Protein AF-A0A0R3MBJ6-F1 (afdb_monomer_lite)

Organism: NCBI:txid722472

Foldseek 3Di:
DDCDPPLDDDPVRLVVLLVVLVVDDAQAEDEAEAADLQLQCQPPPPDSNLVHVQSSLQSCLVSNYAHQEYEYQNAQDWDWADAPQNRHIRIYDNVPPDDHDDCPPPDPHGDHDPVGCCSHRVHPPDDDD

Sequence (129 aa):
MDAQLDDTVDQPQKDYFDQIAECMEKDSRVILCGPEPGWLYTLQQSSKSFGVVDNIAWSAARHHMKVPIVLSGDTHYYSRYAGDDGVTQFITSGGGGAFLHGTHWLKDKVELEEKLGQCLLARRQGEVA

Secondary structure (DSSP, 8-state):
---TTTT---HHHHHHHHHHHHTSPTT-EEEEE-SS-GGGTTTSTT--HHHHHHHHHHHHHHTT-EEEEEEE-SSSSEEEEE-TTSS-EEEEE--SSSPPPP-TT--SS----TTSSTTT---------

InterPro domains:
  IPR029052 Metallo-dependent phosphatase-like [SSF56300] (12-101)

Radius of gyration: 15.03 Å; chains: 1; bounding box: 34×38×40 Å

pLDDT: mean 81.81, std 14.85, range [32.69, 97.12]

Structure (mmCIF, N/CA/C/O backbone):
data_AF-A0A0R3MBJ6-F1
#
_entry.id   AF-A0A0R3MBJ6-F1
#
loop_
_atom_site.group_PDB
_atom_site.id
_atom_site.type_symbol
_atom_site.label_atom_id
_atom_site.label_alt_id
_atom_site.label_comp_id
_atom_site.label_asym_id
_atom_site.label_entity_id
_atom_site.label_seq_id
_atom_site.pdbx_PDB_ins_code
_atom_site.Cartn_x
_atom_site.Cartn_y
_atom_site.Cartn_z
_atom_site.occupancy
_atom_site.B_iso_or_equiv
_atom_site.auth_seq_id
_atom_site.auth_comp_id
_atom_site.auth_asym_id
_atom_site.auth_atom_id
_atom_site.pdbx_PDB_model_num
ATOM 1 N N . MET A 1 1 ? 1.839 8.888 0.721 1.00 76.38 1 MET A N 1
ATOM 2 C CA . MET A 1 1 ? 2.989 8.974 1.641 1.00 76.38 1 MET A CA 1
ATOM 3 C C . MET A 1 1 ? 4.207 9.373 0.836 1.00 76.38 1 MET A C 1
ATOM 5 O O . MET A 1 1 ? 4.230 9.069 -0.351 1.00 76.38 1 MET A O 1
ATOM 9 N N . ASP A 1 2 ? 5.170 10.045 1.455 1.00 73.50 2 ASP A N 1
ATOM 10 C CA . ASP A 1 2 ? 6.429 10.430 0.809 1.00 73.50 2 ASP A CA 1
ATOM 11 C C . ASP A 1 2 ? 7.583 9.774 1.569 1.00 73.50 2 ASP A C 1
ATOM 13 O O . ASP A 1 2 ? 7.728 10.001 2.767 1.00 73.50 2 ASP A O 1
ATOM 17 N N . ALA A 1 3 ? 8.351 8.926 0.892 1.00 66.06 3 ALA A N 1
ATOM 18 C CA . ALA A 1 3 ? 9.485 8.214 1.482 1.00 66.06 3 ALA A CA 1
ATOM 19 C C . ALA A 1 3 ? 10.848 8.769 1.041 1.00 66.06 3 ALA A C 1
ATOM 21 O O . ALA A 1 3 ? 11.879 8.190 1.385 1.00 66.06 3 ALA A O 1
ATOM 22 N N . GLN A 1 4 ? 10.863 9.869 0.274 1.00 61.69 4 GLN A N 1
ATOM 23 C CA . GLN A 1 4 ? 12.055 10.384 -0.406 1.00 61.69 4 GLN A CA 1
ATOM 24 C C . GLN A 1 4 ? 12.917 9.247 -1.008 1.00 61.69 4 GLN A C 1
ATOM 26 O O . GLN A 1 4 ? 12.379 8.279 -1.535 1.00 61.69 4 GLN A O 1
ATOM 31 N N . LEU A 1 5 ? 14.249 9.373 -0.965 1.00 60.19 5 LEU A N 1
ATOM 32 C CA . LEU A 1 5 ? 15.212 8.367 -1.439 1.00 60.19 5 LEU A CA 1
ATOM 33 C C . LEU A 1 5 ? 15.619 7.351 -0.357 1.00 60.19 5 LEU A C 1
ATOM 35 O O . LEU A 1 5 ? 16.471 6.507 -0.624 1.00 60.19 5 LEU A O 1
ATOM 39 N N . ASP A 1 6 ? 15.097 7.468 0.868 1.00 58.69 6 ASP A N 1
ATOM 40 C CA . ASP A 1 6 ? 15.718 6.849 2.049 1.00 58.69 6 ASP A CA 1
ATOM 41 C C . ASP A 1 6 ? 14.895 5.703 2.656 1.00 58.69 6 ASP A C 1
ATOM 43 O O . ASP A 1 6 ? 15.164 5.280 3.781 1.00 58.69 6 ASP A O 1
ATOM 47 N N . ASP A 1 7 ? 13.889 5.194 1.927 1.00 61.91 7 ASP A N 1
ATOM 48 C CA . ASP A 1 7 ? 13.018 4.070 2.315 1.00 61.91 7 ASP A CA 1
ATOM 49 C C . ASP A 1 7 ? 12.515 4.140 3.777 1.00 61.91 7 ASP A C 1
ATOM 51 O O . ASP A 1 7 ? 12.275 3.129 4.447 1.00 61.91 7 ASP A O 1
ATOM 55 N N . THR A 1 8 ? 12.386 5.349 4.321 1.00 67.12 8 THR A N 1
ATOM 56 C CA . THR A 1 8 ? 12.027 5.587 5.717 1.00 67.12 8 THR A CA 1
ATOM 57 C C . THR A 1 8 ? 11.072 6.763 5.819 1.00 67.12 8 THR A C 1
ATOM 59 O O . THR A 1 8 ? 11.048 7.660 4.981 1.00 67.12 8 THR A O 1
ATOM 62 N N . VAL A 1 9 ? 10.239 6.726 6.857 1.00 75.69 9 VAL A N 1
ATOM 63 C CA . VAL A 1 9 ? 9.315 7.809 7.192 1.00 75.69 9 VAL A CA 1
ATOM 64 C C . VAL A 1 9 ? 9.908 8.580 8.362 1.00 75.69 9 VAL A C 1
ATOM 66 O O . VAL A 1 9 ? 10.217 7.979 9.399 1.00 75.69 9 VAL A O 1
ATOM 69 N N . ASP A 1 10 ? 10.072 9.890 8.201 1.00 83.50 10 ASP A N 1
ATOM 70 C CA . ASP A 1 10 ? 10.559 10.764 9.263 1.00 83.50 10 ASP A CA 1
ATOM 71 C C . ASP A 1 10 ? 9.519 10.946 10.386 1.00 83.50 10 ASP A C 1
ATOM 73 O O . ASP A 1 10 ? 8.345 10.584 10.264 1.00 83.50 10 ASP A O 1
ATOM 77 N N . GLN A 1 11 ? 9.962 11.460 11.536 1.00 85.31 11 GLN A N 1
ATOM 78 C CA . GLN A 1 11 ? 9.071 11.634 12.685 1.00 85.31 11 GLN A CA 1
ATOM 79 C C . GLN A 1 11 ? 7.905 12.602 12.397 1.00 85.31 11 GLN A C 1
ATOM 81 O O . GLN A 1 11 ? 6.776 12.237 12.716 1.00 85.31 11 GLN A O 1
ATOM 86 N N . PRO A 1 12 ? 8.107 13.763 11.737 1.00 89.62 12 PRO A N 1
ATOM 87 C CA . PRO A 1 12 ? 7.001 14.657 11.391 1.00 89.62 12 PRO A CA 1
ATOM 88 C C . PRO A 1 12 ? 5.908 13.997 10.543 1.00 89.62 12 PRO A C 1
ATOM 90 O O . PRO A 1 12 ? 4.722 14.223 10.787 1.00 89.62 12 PRO A O 1
ATOM 93 N N . GLN A 1 13 ? 6.273 13.163 9.564 1.00 86.69 13 GLN A N 1
ATOM 94 C CA . GLN A 1 13 ? 5.285 12.455 8.758 1.00 86.69 13 GLN A CA 1
ATOM 95 C C . GLN A 1 13 ? 4.542 11.387 9.577 1.00 86.69 13 GLN A C 1
ATOM 97 O O . GLN A 1 13 ? 3.336 11.222 9.393 1.00 86.69 13 GLN A O 1
ATOM 102 N N . LYS A 1 14 ? 5.211 10.698 10.513 1.00 86.06 14 LYS A N 1
ATOM 103 C CA . LYS A 1 14 ? 4.542 9.773 11.452 1.00 86.06 14 LYS A CA 1
ATOM 104 C C . LYS A 1 14 ? 3.545 10.500 12.350 1.00 86.06 14 LYS A C 1
ATOM 106 O O . LYS A 1 14 ? 2.397 10.075 12.436 1.00 86.06 14 LYS A O 1
ATOM 111 N N . ASP A 1 15 ? 3.964 11.613 12.949 1.00 89.38 15 ASP A N 1
ATOM 112 C CA . ASP A 1 15 ? 3.126 12.420 13.840 1.00 89.38 15 ASP A CA 1
ATOM 113 C C . ASP A 1 15 ? 1.878 12.934 13.112 1.00 89.38 15 ASP A C 1
ATOM 115 O O . ASP A 1 15 ? 0.785 12.946 13.676 1.00 89.38 15 ASP A O 1
ATOM 119 N N . TYR A 1 16 ? 2.020 13.311 11.837 1.00 90.38 16 TYR A N 1
ATOM 120 C CA . TYR A 1 16 ? 0.888 13.686 10.995 1.00 90.38 16 TYR A CA 1
ATOM 121 C C . TYR A 1 16 ? -0.134 12.549 10.869 1.00 90.38 16 TYR A C 1
ATOM 123 O O . TYR A 1 16 ? -1.322 12.765 11.104 1.00 90.38 16 TYR A O 1
ATOM 131 N N . PHE A 1 17 ? 0.304 11.335 10.516 1.00 89.06 17 PHE A N 1
ATOM 132 C CA . PHE A 1 17 ? -0.616 10.206 10.363 1.00 89.06 17 PHE A CA 1
ATOM 133 C C . PHE A 1 17 ? -1.253 9.785 11.691 1.00 89.06 17 PHE A C 1
ATOM 135 O O . PHE A 1 17 ? -2.442 9.474 11.697 1.00 89.06 17 PHE A O 1
ATOM 142 N N . ASP A 1 18 ? -0.513 9.846 12.799 1.00 88.88 18 ASP A N 1
ATOM 143 C CA . ASP A 1 18 ? -1.045 9.594 14.142 1.00 88.88 18 ASP A CA 1
ATOM 144 C C . ASP A 1 18 ? -2.146 10.601 14.518 1.00 88.88 18 ASP A C 1
ATOM 146 O O . ASP A 1 18 ? -3.230 10.197 14.936 1.00 88.88 18 ASP A O 1
ATOM 150 N N . GLN A 1 19 ? -1.936 11.900 14.282 1.00 92.00 19 GLN A N 1
ATOM 151 C CA . GLN A 1 19 ? -2.947 12.933 14.560 1.00 92.00 19 GLN A CA 1
ATOM 152 C C . GLN A 1 19 ? -4.216 12.759 13.718 1.00 92.00 19 GLN A C 1
ATOM 154 O O . GLN A 1 19 ? -5.331 12.947 14.210 1.00 92.00 19 GLN A O 1
ATOM 159 N N . ILE A 1 20 ? -4.065 12.393 12.441 1.00 91.31 20 ILE A N 1
ATOM 160 C CA . ILE A 1 20 ? -5.217 12.065 11.596 1.00 91.31 20 ILE A CA 1
ATOM 161 C C . ILE A 1 20 ? -5.929 10.830 12.151 1.00 91.31 20 ILE A C 1
ATOM 163 O O . ILE A 1 20 ? -7.156 10.837 12.243 1.00 91.31 20 ILE A O 1
ATOM 167 N N . ALA A 1 21 ? -5.182 9.803 12.565 1.00 89.81 21 ALA A N 1
ATOM 168 C CA . ALA A 1 21 ? -5.752 8.569 13.081 1.00 89.81 21 ALA A CA 1
ATOM 169 C C . ALA A 1 21 ? -6.562 8.775 14.376 1.00 89.81 21 ALA A C 1
ATOM 171 O O . ALA A 1 21 ? -7.626 8.176 14.538 1.00 89.81 21 ALA A O 1
ATOM 172 N N . GLU A 1 22 ? -6.117 9.672 15.260 1.00 91.00 22 GLU A N 1
ATOM 173 C CA . GLU A 1 22 ? -6.831 10.074 16.482 1.00 91.00 22 GLU A CA 1
ATOM 174 C C . GLU A 1 22 ? -8.200 10.714 16.214 1.00 91.00 22 GLU A C 1
ATOM 176 O O . GLU A 1 22 ? -9.105 10.621 17.044 1.00 91.00 22 GLU A O 1
ATOM 181 N N . CYS A 1 23 ? -8.362 11.355 15.055 1.00 91.94 23 CYS A N 1
ATOM 182 C CA . CYS A 1 23 ? -9.572 12.087 14.688 1.00 91.94 23 CYS A CA 1
ATOM 183 C C . CYS A 1 23 ? -10.599 11.235 13.923 1.00 91.94 23 CYS A C 1
ATOM 185 O O . CYS A 1 23 ? -11.677 11.729 13.586 1.00 91.94 23 CYS A O 1
ATOM 187 N N . MET A 1 24 ? -10.279 9.980 13.603 1.00 91.62 24 MET A N 1
ATOM 188 C CA . MET A 1 24 ? -11.152 9.094 12.834 1.00 91.62 24 MET A CA 1
ATOM 189 C C . MET A 1 24 ? -11.994 8.193 13.738 1.00 91.62 24 MET A C 1
ATOM 191 O O . MET A 1 24 ? -11.598 7.810 14.838 1.00 91.62 24 MET A O 1
ATOM 195 N N . GLU A 1 25 ? -13.163 7.794 13.237 1.00 92.81 25 GLU A N 1
ATOM 196 C CA . GLU A 1 25 ? -14.019 6.837 13.930 1.00 92.81 25 GLU A CA 1
ATOM 197 C C . GLU A 1 25 ? -13.369 5.450 13.997 1.00 92.81 25 GLU A C 1
ATOM 199 O O . GLU A 1 25 ? -12.640 5.023 13.091 1.00 92.81 25 GLU A O 1
ATOM 204 N N . LYS A 1 26 ? -13.694 4.707 15.056 1.00 88.69 26 LYS A N 1
ATOM 205 C CA . LYS A 1 26 ? -13.308 3.302 15.191 1.00 88.69 26 LYS A CA 1
ATOM 206 C C . LYS A 1 26 ? -13.765 2.499 13.965 1.00 88.69 26 LYS A C 1
ATOM 208 O O . LYS A 1 26 ? -14.837 2.752 13.424 1.00 88.69 26 LYS A O 1
ATOM 213 N N . ASP A 1 27 ? -12.970 1.510 13.550 1.00 88.25 27 ASP A N 1
ATOM 214 C CA . ASP A 1 27 ? -13.254 0.634 12.402 1.00 88.25 27 ASP A CA 1
ATOM 215 C C . ASP A 1 27 ? -13.284 1.342 11.031 1.00 88.25 27 ASP A C 1
ATOM 217 O O . ASP A 1 27 ? -13.679 0.729 10.028 1.00 88.25 27 ASP A O 1
ATOM 221 N N . SER A 1 28 ? -12.814 2.593 10.959 1.00 92.62 28 SER A N 1
ATOM 222 C CA . SER A 1 28 ? -12.616 3.315 9.701 1.00 92.62 28 SER A CA 1
ATOM 223 C C . SER A 1 28 ? -11.780 2.511 8.703 1.00 92.62 28 SER A C 1
ATOM 225 O O . SER A 1 28 ? -10.858 1.775 9.066 1.00 92.62 28 SER A O 1
ATOM 227 N N . ARG A 1 29 ? -12.100 2.666 7.414 1.00 92.69 29 ARG A N 1
ATOM 228 C CA . ARG A 1 29 ? -11.377 2.023 6.311 1.00 92.69 29 ARG A CA 1
ATOM 229 C C . ARG A 1 29 ? -10.433 3.022 5.660 1.00 92.69 29 ARG A C 1
ATOM 231 O O . ARG A 1 29 ? -10.886 4.024 5.116 1.00 92.69 29 ARG A O 1
ATOM 238 N N . VAL A 1 30 ? -9.144 2.717 5.685 1.00 91.94 30 VAL A N 1
ATOM 239 C CA . VAL A 1 30 ? -8.075 3.581 5.183 1.00 91.94 30 VAL A CA 1
ATOM 240 C C . VAL A 1 30 ? -7.461 2.969 3.931 1.00 91.94 30 VAL A C 1
ATOM 242 O O . VAL A 1 30 ? -7.150 1.782 3.894 1.00 91.94 30 VAL A O 1
ATOM 245 N N . ILE A 1 31 ? -7.270 3.784 2.897 1.00 93.88 31 ILE A N 1
ATOM 246 C CA . ILE A 1 31 ? -6.457 3.414 1.737 1.00 93.88 31 ILE A CA 1
ATOM 247 C C . ILE A 1 31 ? -5.061 3.984 1.969 1.00 93.88 31 ILE A C 1
ATOM 249 O O . ILE A 1 31 ? -4.911 5.200 2.096 1.00 93.88 31 ILE A O 1
ATOM 253 N N . LEU A 1 32 ? -4.047 3.121 2.026 1.00 92.62 32 LEU A N 1
ATOM 254 C CA . LEU A 1 32 ? -2.658 3.556 2.146 1.00 92.62 32 LEU A CA 1
ATOM 255 C C . LEU A 1 32 ? -2.035 3.696 0.761 1.00 92.62 32 LEU A C 1
ATOM 257 O O . LEU A 1 32 ? -1.957 2.728 0.013 1.00 92.62 32 LEU A O 1
ATOM 261 N N . CYS A 1 33 ? -1.561 4.895 0.434 1.00 92.56 33 CYS A N 1
ATOM 262 C CA . CYS A 1 33 ? -0.867 5.164 -0.823 1.00 92.56 33 CYS A CA 1
ATOM 263 C C . CYS A 1 33 ? 0.638 5.310 -0.569 1.00 92.56 33 CYS A C 1
ATOM 265 O O . CYS A 1 33 ? 1.074 6.324 -0.007 1.00 92.56 33 CYS A O 1
ATOM 267 N N . GLY A 1 34 ? 1.412 4.307 -0.980 1.00 88.38 34 GLY A N 1
ATOM 268 C CA . GLY A 1 34 ? 2.873 4.304 -0.937 1.00 88.38 34 GLY A CA 1
ATOM 269 C C . GLY A 1 34 ? 3.481 4.740 -2.276 1.00 88.38 34 GLY A C 1
ATOM 270 O O . GLY A 1 34 ? 2.844 4.557 -3.317 1.00 88.38 34 GLY A O 1
ATOM 271 N N . PRO A 1 35 ? 4.696 5.316 -2.272 1.00 84.62 35 PRO A N 1
ATOM 272 C CA . PRO A 1 35 ? 5.363 5.721 -3.507 1.00 84.62 35 PRO A CA 1
ATOM 273 C C . PRO A 1 35 ? 5.653 4.507 -4.394 1.00 84.62 35 PRO A C 1
ATOM 275 O O . PRO A 1 35 ? 5.232 4.488 -5.546 1.00 84.62 35 PRO A O 1
ATOM 278 N N . GLU A 1 36 ? 6.213 3.440 -3.822 1.00 88.69 36 GLU A N 1
ATOM 279 C CA . GLU A 1 36 ? 6.610 2.218 -4.529 1.00 88.69 36 GLU A CA 1
ATOM 280 C C . GLU A 1 36 ? 5.768 0.995 -4.123 1.00 88.69 36 GLU A C 1
ATOM 282 O O . GLU A 1 36 ? 5.265 0.935 -2.992 1.00 88.69 36 GLU A O 1
ATOM 287 N N . PRO A 1 37 ? 5.617 -0.014 -5.005 1.00 91.00 37 PRO A N 1
ATOM 288 C CA . PRO A 1 37 ? 4.926 -1.259 -4.690 1.00 91.00 37 PRO A CA 1
ATOM 289 C C . PRO A 1 37 ? 5.829 -2.186 -3.861 1.00 91.00 37 PRO A C 1
ATOM 291 O O . PRO A 1 37 ? 6.170 -3.289 -4.286 1.00 91.00 37 PRO A O 1
ATOM 294 N N . GLY A 1 38 ? 6.228 -1.743 -2.664 1.00 88.25 38 GLY A N 1
ATOM 295 C CA . GLY A 1 38 ? 7.249 -2.408 -1.844 1.00 88.25 38 GLY A CA 1
ATOM 296 C C . GLY A 1 38 ? 6.950 -3.870 -1.487 1.00 88.25 38 GLY A C 1
ATOM 297 O O . GLY A 1 38 ? 7.866 -4.652 -1.247 1.00 88.25 38 GLY A O 1
ATOM 298 N N . TRP A 1 39 ? 5.679 -4.284 -1.538 1.00 89.69 39 TRP A N 1
ATOM 299 C CA . TRP A 1 39 ? 5.249 -5.680 -1.359 1.00 89.69 39 TRP A CA 1
ATOM 300 C C . TRP A 1 39 ? 5.807 -6.639 -2.425 1.00 89.69 39 TRP A C 1
ATOM 302 O O . TRP A 1 39 ? 5.747 -7.852 -2.249 1.00 89.69 39 TRP A O 1
ATOM 312 N N . LEU A 1 40 ? 6.335 -6.119 -3.537 1.00 88.50 40 LEU A N 1
ATOM 313 C CA . LEU A 1 40 ? 7.018 -6.905 -4.569 1.00 88.50 40 LEU A CA 1
ATOM 314 C C . LEU A 1 40 ? 8.493 -7.173 -4.240 1.00 88.50 40 LEU A C 1
ATOM 316 O O . LEU A 1 40 ? 9.110 -8.041 -4.861 1.00 88.50 40 LEU A O 1
ATOM 320 N N . TYR A 1 41 ? 9.063 -6.440 -3.282 1.00 82.69 41 TYR A N 1
ATOM 321 C CA . TYR A 1 41 ? 10.501 -6.410 -3.010 1.00 82.69 41 TYR A CA 1
ATOM 322 C C . TYR A 1 41 ? 10.871 -6.899 -1.605 1.00 82.69 41 TYR A C 1
ATOM 324 O O . TYR A 1 41 ? 12.050 -6.946 -1.272 1.00 82.69 41 TYR A O 1
ATOM 332 N N . THR A 1 42 ? 9.894 -7.329 -0.805 1.00 74.81 42 THR A N 1
ATOM 333 C CA . THR A 1 42 ? 10.047 -7.804 0.587 1.00 74.81 42 THR A CA 1
ATOM 334 C C . THR A 1 42 ? 11.096 -8.897 0.783 1.00 74.81 42 THR A C 1
ATOM 336 O O . THR A 1 42 ? 11.685 -8.989 1.851 1.00 74.81 42 THR A O 1
ATOM 339 N N . LEU A 1 43 ? 11.351 -9.728 -0.229 1.00 71.75 43 LEU A N 1
ATOM 340 C CA . LEU A 1 43 ? 12.345 -10.807 -0.159 1.00 71.75 43 LEU A CA 1
ATOM 341 C C . LEU A 1 43 ? 13.718 -10.426 -0.731 1.00 71.75 43 LEU A C 1
ATOM 343 O O . LEU A 1 43 ? 14.639 -11.244 -0.739 1.00 71.75 43 LEU A O 1
ATOM 347 N N . GLN A 1 44 ? 13.873 -9.207 -1.246 1.00 74.75 44 GLN A N 1
ATOM 348 C CA . GLN A 1 44 ? 15.157 -8.718 -1.731 1.00 74.75 4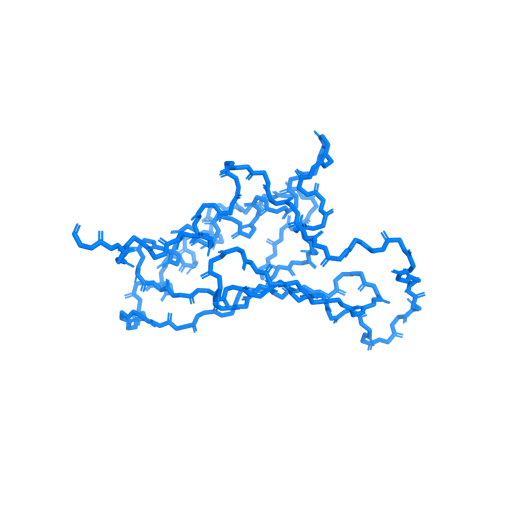4 GLN A CA 1
ATOM 349 C C . GLN A 1 44 ? 15.960 -8.193 -0.538 1.00 74.75 44 GLN A C 1
ATOM 351 O O . GLN A 1 44 ? 15.535 -7.249 0.119 1.00 74.75 44 GLN A O 1
ATOM 356 N N . GLN A 1 45 ? 17.136 -8.782 -0.280 1.00 56.03 45 GLN A N 1
ATOM 357 C CA . GLN A 1 45 ? 17.970 -8.549 0.918 1.00 56.03 45 GLN A CA 1
ATOM 3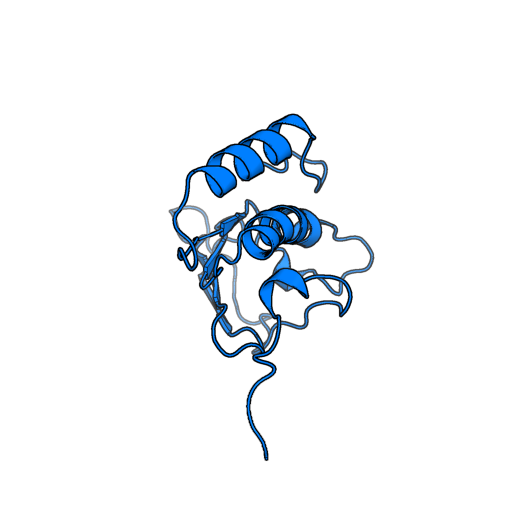58 C C . GLN A 1 45 ? 18.339 -7.079 1.216 1.00 56.03 45 GLN A C 1
ATOM 360 O O . GLN A 1 45 ? 18.869 -6.801 2.289 1.00 56.03 45 GLN A O 1
ATOM 365 N N . SER A 1 46 ? 18.078 -6.142 0.303 1.00 62.00 46 SER A N 1
ATOM 366 C CA . SER A 1 46 ? 18.369 -4.715 0.459 1.00 62.00 46 SER A CA 1
ATOM 367 C C . SER A 1 46 ? 17.148 -3.794 0.399 1.00 62.00 46 SER A C 1
ATOM 369 O O . SER A 1 46 ? 17.327 -2.592 0.577 1.00 62.00 46 SER A O 1
ATOM 371 N N . SER A 1 47 ? 15.939 -4.293 0.120 1.00 65.94 47 SER A N 1
ATOM 372 C CA . SER A 1 47 ? 14.779 -3.410 -0.048 1.00 65.94 47 SER A CA 1
ATOM 373 C C . SER A 1 47 ? 14.156 -3.060 1.298 1.00 65.94 47 SER A C 1
ATOM 375 O O . SER A 1 47 ? 13.737 -3.940 2.047 1.00 65.94 47 SER A O 1
ATOM 377 N N . LYS A 1 48 ? 14.060 -1.763 1.594 1.00 68.38 48 LYS A N 1
ATOM 378 C CA . LYS A 1 48 ? 13.322 -1.241 2.753 1.00 68.38 48 LYS A CA 1
ATOM 379 C C . LYS A 1 48 ? 11.991 -0.598 2.346 1.00 68.38 48 LYS A C 1
ATOM 381 O O . LYS A 1 48 ? 11.216 -0.217 3.220 1.00 68.38 48 LYS A O 1
ATOM 386 N N . SER A 1 49 ? 11.698 -0.552 1.045 1.00 69.19 49 SER A N 1
ATOM 387 C CA . SER A 1 49 ? 10.507 0.057 0.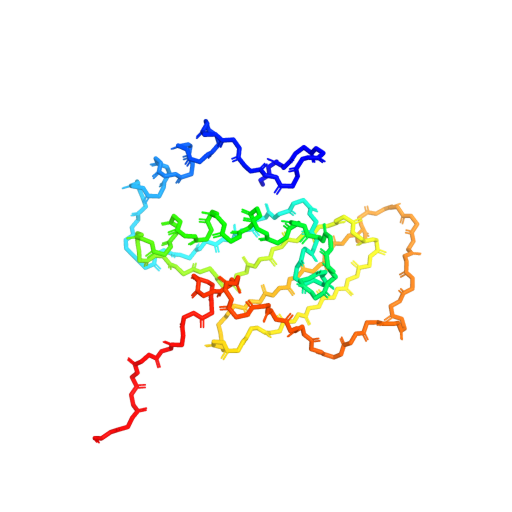433 1.00 69.19 49 SER A CA 1
ATOM 388 C C . SER A 1 49 ? 9.185 -0.311 1.122 1.00 69.19 49 SER A C 1
ATOM 390 O O . SER A 1 49 ? 8.305 0.533 1.294 1.00 69.19 49 SER A O 1
ATOM 392 N N . PHE A 1 50 ? 9.031 -1.557 1.587 1.00 74.81 50 PHE A N 1
ATOM 393 C CA . PHE A 1 50 ? 7.814 -1.981 2.283 1.00 74.81 50 PHE A CA 1
ATOM 394 C C . PHE A 1 50 ? 7.730 -1.497 3.740 1.00 74.81 50 PHE A C 1
ATOM 396 O O . PHE A 1 50 ? 6.633 -1.286 4.258 1.00 74.81 50 PHE A O 1
ATOM 403 N N . GLY A 1 51 ? 8.870 -1.253 4.393 1.00 72.75 51 GLY A N 1
ATOM 404 C CA . GLY A 1 51 ? 8.932 -0.756 5.769 1.00 72.75 51 GLY A CA 1
ATOM 405 C C . GLY A 1 51 ? 8.274 0.613 5.937 1.00 72.75 51 GLY A C 1
ATOM 406 O O . GLY A 1 51 ? 7.727 0.910 6.996 1.00 72.75 51 GLY A O 1
ATOM 407 N N . VAL A 1 52 ? 8.253 1.431 4.886 1.00 74.31 52 VAL A N 1
ATOM 408 C CA . VAL A 1 52 ? 7.523 2.704 4.839 1.00 74.31 52 VAL A CA 1
ATOM 409 C C . VAL A 1 52 ? 6.030 2.486 5.091 1.00 74.31 52 VAL A C 1
ATOM 411 O O . VAL A 1 52 ? 5.460 3.076 6.010 1.00 74.31 52 VAL A O 1
ATOM 414 N N . VAL A 1 53 ? 5.405 1.607 4.302 1.00 80.94 53 VAL A N 1
ATOM 415 C CA . VAL A 1 53 ? 3.972 1.298 4.402 1.00 80.94 53 VAL A CA 1
ATOM 416 C C . VAL A 1 53 ? 3.664 0.613 5.731 1.00 80.94 53 VAL A C 1
ATOM 418 O O . VAL A 1 53 ? 2.681 0.968 6.376 1.00 80.94 53 VAL A O 1
ATOM 421 N N . ASP A 1 54 ? 4.514 -0.320 6.166 1.00 79.44 54 ASP A N 1
ATOM 422 C CA . ASP A 1 54 ? 4.329 -1.054 7.421 1.00 79.44 54 ASP A CA 1
ATOM 423 C C . ASP A 1 54 ? 4.362 -0.129 8.652 1.00 79.44 54 ASP A C 1
ATOM 425 O O . ASP A 1 54 ? 3.510 -0.238 9.536 1.00 79.44 54 ASP A O 1
ATOM 429 N N . ASN A 1 55 ? 5.261 0.865 8.669 1.00 76.25 55 ASN A N 1
ATOM 430 C CA . ASN A 1 55 ? 5.327 1.863 9.743 1.00 76.25 55 ASN A CA 1
ATOM 431 C C . ASN A 1 55 ? 4.024 2.670 9.884 1.00 76.25 55 ASN A C 1
ATOM 433 O O . ASN A 1 55 ? 3.591 2.937 11.002 1.00 76.25 55 ASN A O 1
ATOM 437 N N . ILE A 1 56 ? 3.385 3.064 8.777 1.00 80.12 56 ILE A N 1
ATOM 438 C CA . ILE A 1 56 ? 2.114 3.810 8.834 1.00 80.12 56 ILE A CA 1
ATOM 439 C C . ILE A 1 56 ? 0.921 2.883 9.069 1.00 80.12 56 ILE A C 1
ATOM 441 O 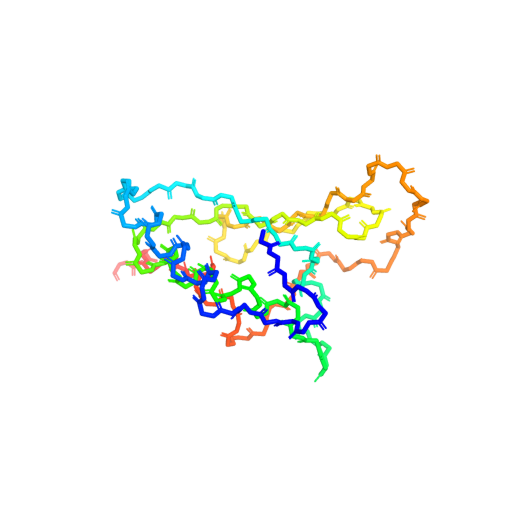O . ILE A 1 56 ? -0.012 3.247 9.786 1.00 80.12 56 ILE A O 1
ATOM 445 N N . ALA A 1 57 ? 0.966 1.655 8.551 1.00 83.56 57 ALA A N 1
ATOM 446 C CA . ALA A 1 57 ? -0.028 0.636 8.866 1.00 83.56 57 ALA A CA 1
ATOM 447 C C . ALA A 1 57 ? -0.094 0.345 10.373 1.00 83.56 57 ALA A C 1
ATOM 449 O O . ALA A 1 57 ? -1.178 0.097 10.899 1.00 83.56 57 ALA A O 1
ATOM 450 N N . TRP A 1 58 ? 1.032 0.439 11.087 1.00 81.38 58 TRP A N 1
ATOM 451 C CA . TRP A 1 58 ? 1.058 0.324 12.545 1.00 81.38 58 TRP A CA 1
ATOM 452 C C . TRP A 1 58 ? 0.217 1.403 13.247 1.00 81.38 58 TRP A C 1
ATOM 454 O O . TRP A 1 58 ? -0.506 1.092 14.194 1.00 81.38 58 TRP A O 1
ATOM 464 N N . SER A 1 59 ? 0.242 2.651 12.764 1.00 82.62 59 SER A N 1
ATOM 465 C CA . SER A 1 59 ? -0.629 3.719 13.280 1.00 82.62 59 SER A CA 1
ATOM 466 C C . SER A 1 59 ? -2.106 3.359 13.095 1.00 82.62 59 SER A C 1
ATOM 468 O O . SER A 1 59 ? -2.860 3.288 14.066 1.00 82.62 59 SER A O 1
ATOM 470 N N . ALA A 1 60 ? -2.500 2.982 11.876 1.00 85.06 60 ALA A N 1
ATOM 471 C CA . ALA A 1 60 ? -3.867 2.550 11.584 1.00 85.06 60 ALA A CA 1
ATOM 472 C C . ALA A 1 60 ? -4.314 1.372 12.479 1.00 85.06 60 ALA A C 1
ATOM 474 O O . ALA A 1 60 ? -5.419 1.384 13.028 1.00 85.06 60 ALA A O 1
ATOM 475 N N . ALA A 1 61 ? -3.439 0.382 12.687 1.00 83.75 61 ALA A N 1
ATOM 476 C CA . ALA A 1 61 ? -3.714 -0.773 13.538 1.00 83.75 61 ALA A CA 1
ATOM 477 C C . ALA A 1 61 ? -3.937 -0.385 15.012 1.00 83.75 61 ALA A C 1
ATOM 479 O O . ALA A 1 61 ? -4.888 -0.869 15.631 1.00 83.75 61 ALA A O 1
ATOM 480 N N . ARG A 1 62 ? -3.122 0.527 15.570 1.00 84.69 62 ARG A N 1
ATOM 481 C CA . ARG A 1 62 ? -3.292 1.035 16.947 1.00 84.69 62 ARG A CA 1
ATOM 482 C C . ARG A 1 62 ? -4.642 1.706 17.182 1.00 84.69 62 ARG A C 1
ATOM 484 O O . ARG A 1 62 ? -5.176 1.615 18.282 1.00 84.69 62 ARG A O 1
ATOM 491 N N . HIS A 1 63 ? -5.196 2.344 16.155 1.00 85.06 63 HIS A N 1
ATOM 492 C CA . HIS A 1 63 ? -6.493 3.018 16.214 1.00 85.06 63 HIS A CA 1
ATOM 493 C C . HIS A 1 63 ? -7.666 2.124 15.763 1.00 85.06 63 HIS A C 1
ATOM 495 O O . HIS A 1 63 ? -8.767 2.615 15.519 1.00 85.06 63 HIS A O 1
ATOM 501 N N . HIS A 1 64 ? -7.465 0.801 15.677 1.00 86.19 64 HIS A N 1
ATOM 502 C CA . HIS A 1 64 ? -8.479 -0.175 15.250 1.00 86.19 64 HIS A CA 1
ATOM 503 C C . HIS A 1 64 ? -9.077 0.112 13.864 1.00 86.19 64 HIS A C 1
ATOM 505 O O . HIS A 1 64 ? -10.249 -0.176 13.604 1.00 86.19 64 HIS A O 1
ATOM 511 N N . MET A 1 65 ? -8.282 0.688 12.970 1.00 89.44 65 MET A N 1
ATOM 512 C CA . MET A 1 65 ? -8.669 0.904 11.583 1.00 89.44 65 MET A CA 1
ATOM 513 C C . MET A 1 65 ? -8.373 -0.328 10.740 1.00 89.44 65 MET A C 1
ATOM 515 O O . MET A 1 65 ? -7.611 -1.216 11.122 1.00 89.44 65 MET A O 1
ATOM 519 N N . LYS A 1 66 ? -8.976 -0.369 9.554 1.00 89.56 66 LYS A N 1
ATOM 520 C CA . LYS A 1 66 ? -8.761 -1.427 8.565 1.00 89.56 66 LYS A CA 1
ATOM 521 C C . LYS A 1 66 ? -8.107 -0.830 7.336 1.00 89.56 66 LYS A C 1
ATOM 523 O O . LYS A 1 66 ? -8.567 0.200 6.847 1.00 89.56 66 LYS A O 1
ATOM 528 N N . VAL A 1 67 ? -7.102 -1.513 6.796 1.00 91.81 67 VAL A N 1
ATOM 529 C CA . VAL A 1 67 ? -6.414 -1.108 5.565 1.00 91.81 67 VAL A CA 1
ATOM 530 C C . VAL A 1 67 ? -6.777 -2.070 4.429 1.00 91.81 67 VAL A C 1
ATOM 532 O O . VAL A 1 67 ? -6.005 -2.961 4.101 1.00 91.81 67 VAL A O 1
ATOM 535 N N . PRO A 1 68 ? -7.966 -1.951 3.808 1.00 94.19 68 PRO A N 1
ATOM 536 C CA . PRO A 1 68 ? -8.368 -2.863 2.738 1.00 94.19 68 PRO A CA 1
ATOM 537 C C . PRO A 1 68 ? -7.546 -2.697 1.455 1.00 94.19 68 PRO A C 1
ATOM 539 O O . PRO A 1 68 ? -7.567 -3.589 0.612 1.00 94.19 68 PRO A O 1
ATOM 542 N N . ILE A 1 69 ? -6.876 -1.555 1.260 1.00 95.44 69 ILE A N 1
ATOM 543 C CA . ILE A 1 69 ? -6.099 -1.276 0.050 1.00 95.44 69 ILE A CA 1
ATOM 544 C C . ILE A 1 69 ? -4.777 -0.612 0.419 1.00 95.44 69 ILE A C 1
ATOM 546 O O . ILE A 1 69 ? -4.754 0.418 1.095 1.00 95.44 69 ILE A O 1
ATOM 550 N N . VAL A 1 70 ? -3.702 -1.171 -0.126 1.00 94.19 70 VAL A N 1
ATOM 551 C CA . VAL A 1 70 ? -2.396 -0.536 -0.264 1.00 94.19 70 VAL A CA 1
ATOM 552 C C . VAL A 1 70 ? -2.161 -0.285 -1.756 1.00 94.19 70 VAL A C 1
ATOM 554 O O . VAL A 1 70 ? -2.218 -1.216 -2.556 1.00 94.19 70 VAL A O 1
ATOM 557 N N . LEU A 1 71 ? -1.948 0.970 -2.144 1.00 95.50 71 LEU A N 1
ATOM 558 C CA . LEU A 1 71 ? -1.862 1.430 -3.530 1.00 95.50 71 LEU A CA 1
ATOM 559 C C . LEU A 1 71 ? -0.497 2.069 -3.811 1.00 95.50 71 LEU A C 1
ATOM 561 O O . LEU A 1 71 ? -0.004 2.855 -3.007 1.00 95.50 71 LEU A O 1
ATOM 565 N N . SER A 1 72 ? 0.079 1.782 -4.974 1.00 94.00 72 SER A N 1
ATOM 566 C CA . SER A 1 72 ? 1.271 2.455 -5.503 1.00 94.00 72 SER A CA 1
ATOM 567 C C . SER A 1 72 ? 1.178 2.595 -7.026 1.00 94.00 72 SER A C 1
ATOM 569 O O . SER A 1 72 ? 0.391 1.898 -7.668 1.00 94.00 72 SER A O 1
ATOM 571 N N . GLY A 1 73 ? 1.954 3.511 -7.610 1.00 92.31 73 GLY A N 1
ATOM 572 C CA . GLY A 1 73 ? 2.001 3.766 -9.052 1.00 92.31 73 GLY A CA 1
ATOM 573 C C . GLY A 1 73 ? 3.399 3.797 -9.676 1.00 92.31 73 GLY A C 1
ATOM 574 O O . GLY A 1 73 ? 3.484 4.018 -10.875 1.00 92.31 73 GLY A O 1
ATOM 575 N N . ASP A 1 74 ? 4.477 3.592 -8.919 1.00 90.69 74 ASP A N 1
ATOM 576 C CA . ASP A 1 74 ? 5.858 3.746 -9.415 1.00 90.69 74 ASP A CA 1
ATOM 577 C C . ASP A 1 74 ? 6.171 2.884 -10.652 1.00 90.69 74 ASP A C 1
ATOM 579 O O . ASP A 1 74 ? 6.687 3.360 -11.662 1.00 90.69 74 ASP A O 1
ATOM 583 N N . THR A 1 75 ? 5.772 1.613 -10.629 1.00 88.88 75 THR A N 1
ATOM 584 C CA . THR A 1 75 ? 6.049 0.711 -11.750 1.00 88.88 75 THR A CA 1
ATOM 585 C C . THR A 1 75 ? 4.964 0.821 -12.819 1.00 88.88 75 THR A C 1
ATOM 587 O O . THR A 1 75 ? 3.777 0.668 -12.538 1.00 88.88 75 THR A O 1
ATOM 590 N N . HIS A 1 76 ? 5.369 1.082 -14.067 1.00 94.69 76 HIS A N 1
ATOM 591 C CA . HIS A 1 76 ? 4.480 1.402 -15.195 1.00 94.69 76 HIS A CA 1
ATOM 592 C C . HIS A 1 76 ? 3.682 0.200 -15.751 1.00 94.69 76 HIS A C 1
ATOM 594 O O . HIS A 1 76 ? 3.699 -0.098 -1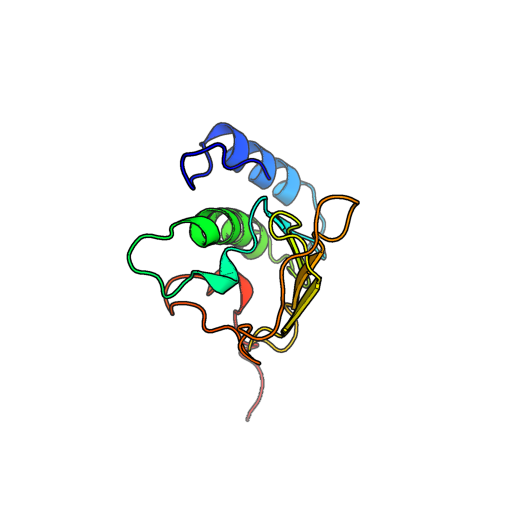6.947 1.00 94.69 76 HIS A O 1
ATOM 600 N N . TYR A 1 77 ? 2.990 -0.521 -14.879 1.00 94.81 77 TYR A N 1
ATOM 601 C CA . TYR A 1 77 ? 2.022 -1.560 -15.200 1.00 94.81 77 TYR A CA 1
ATOM 602 C C . TYR A 1 77 ? 0.907 -1.583 -14.147 1.00 94.81 77 TYR A C 1
ATOM 604 O O . TYR A 1 77 ? 0.884 -0.794 -13.199 1.00 94.81 77 TYR A O 1
ATOM 612 N N . TYR A 1 78 ? -0.044 -2.497 -14.333 1.00 96.12 78 TYR A N 1
ATOM 613 C CA . TYR A 1 78 ? -1.064 -2.820 -13.344 1.00 96.12 78 TYR A CA 1
ATOM 614 C C . TYR A 1 78 ? -0.832 -4.219 -12.763 1.00 96.12 78 TYR A C 1
ATOM 616 O O . TYR A 1 78 ? -0.574 -5.161 -13.513 1.00 96.12 78 TYR A O 1
ATOM 624 N N . SER A 1 79 ? -0.962 -4.365 -11.444 1.00 96.06 79 SER A N 1
ATOM 625 C CA . SER A 1 79 ? -1.000 -5.667 -10.765 1.00 96.06 79 SER A CA 1
ATOM 626 C C . SER A 1 79 ? -1.843 -5.589 -9.498 1.00 96.06 79 SER A C 1
ATOM 628 O O . SER A 1 79 ? -1.882 -4.545 -8.846 1.00 96.06 79 SER A O 1
ATOM 630 N N . ARG A 1 80 ? -2.482 -6.696 -9.115 1.00 96.44 80 ARG A N 1
ATOM 631 C CA . ARG A 1 80 ? -3.286 -6.783 -7.893 1.00 96.44 80 ARG A CA 1
ATOM 632 C C . ARG A 1 80 ? -3.033 -8.098 -7.175 1.00 96.44 80 ARG A C 1
ATOM 634 O O . ARG A 1 80 ? -3.198 -9.157 -7.770 1.00 96.44 80 ARG A O 1
ATOM 641 N N . TYR A 1 81 ? -2.731 -8.004 -5.887 1.00 95.06 81 TYR A N 1
ATOM 642 C CA . TYR A 1 81 ? -2.508 -9.142 -5.007 1.00 95.06 81 TYR A CA 1
ATOM 643 C C . TYR A 1 81 ? -3.452 -9.093 -3.815 1.00 95.06 81 TYR A C 1
ATOM 645 O O . TYR A 1 81 ? -3.681 -8.030 -3.240 1.00 95.06 81 TYR A O 1
ATOM 653 N N . ALA A 1 82 ? -3.985 -10.252 -3.439 1.00 93.06 82 ALA A N 1
ATOM 654 C CA . ALA A 1 82 ? -4.715 -10.404 -2.191 1.00 93.06 82 ALA A CA 1
ATOM 655 C C . ALA A 1 82 ? -3.731 -10.715 -1.059 1.00 93.06 82 ALA A C 1
ATOM 657 O O . ALA A 1 82 ? -2.839 -11.543 -1.234 1.00 93.06 82 ALA A O 1
ATOM 658 N N . GLY A 1 83 ? -3.908 -10.054 0.082 1.00 88.81 83 GLY A N 1
ATOM 659 C CA . GLY A 1 83 ? -3.264 -10.435 1.329 1.00 88.81 83 GLY A CA 1
ATOM 660 C C . GLY A 1 83 ? -3.875 -11.707 1.918 1.00 88.81 83 GLY A C 1
ATOM 661 O O . GLY A 1 83 ? -5.028 -12.055 1.647 1.00 88.81 83 GLY A O 1
ATOM 662 N N . ASP A 1 84 ? -3.103 -12.386 2.765 1.00 86.38 84 ASP A N 1
ATOM 663 C CA . ASP A 1 84 ? -3.512 -13.639 3.415 1.00 86.38 84 ASP A CA 1
ATOM 664 C C . ASP A 1 84 ? -4.563 -13.449 4.527 1.00 86.38 84 ASP A C 1
ATOM 666 O O . ASP A 1 84 ? -5.099 -14.421 5.059 1.00 86.38 84 ASP A O 1
ATOM 670 N N . ASP A 1 85 ? -4.881 -12.204 4.882 1.00 83.75 85 ASP A N 1
ATOM 671 C CA . ASP A 1 85 ? -5.949 -11.845 5.822 1.00 83.75 85 ASP A CA 1
ATOM 672 C C . ASP A 1 85 ? -7.355 -11.912 5.197 1.00 83.75 85 ASP A C 1
ATOM 674 O O . ASP A 1 85 ? -8.358 -11.786 5.902 1.00 83.75 85 ASP A O 1
ATOM 678 N N . GLY A 1 86 ? -7.437 -12.093 3.873 1.00 84.44 86 GLY A N 1
ATOM 679 C CA . GLY A 1 86 ? -8.686 -12.104 3.113 1.00 84.44 86 GLY A CA 1
ATOM 680 C C . GLY A 1 86 ? -9.354 -10.731 2.978 1.00 84.44 86 GLY A C 1
ATOM 681 O O . GLY A 1 86 ? -10.485 -10.655 2.494 1.00 84.44 86 GLY A O 1
ATOM 682 N N . VAL A 1 87 ? -8.687 -9.649 3.391 1.00 87.88 87 VAL A N 1
ATOM 683 C CA . VAL A 1 87 ? -9.233 -8.283 3.388 1.00 87.88 87 VAL A CA 1
ATOM 684 C C . VAL A 1 87 ? -8.333 -7.346 2.594 1.00 87.88 87 VAL A C 1
ATOM 686 O O . VAL A 1 87 ? -8.816 -6.658 1.692 1.00 87.88 87 VAL A O 1
ATOM 689 N N . THR A 1 88 ? -7.040 -7.331 2.899 1.00 91.94 88 THR A N 1
ATOM 690 C CA . THR A 1 88 ? -6.072 -6.394 2.336 1.00 91.94 88 THR A CA 1
ATOM 691 C C . THR A 1 88 ? -5.792 -6.706 0.869 1.00 91.94 88 THR A C 1
ATOM 693 O O . THR A 1 88 ? -5.655 -7.862 0.468 1.00 91.94 88 THR A O 1
ATOM 696 N N . GLN A 1 89 ? -5.718 -5.669 0.038 1.00 95.44 89 GLN A N 1
ATOM 697 C CA . GLN A 1 89 ? -5.356 -5.759 -1.374 1.00 95.44 89 GLN A CA 1
ATOM 698 C C . GLN A 1 89 ? -4.159 -4.859 -1.657 1.00 95.44 89 GLN A C 1
ATOM 700 O O . GLN A 1 89 ? -4.191 -3.672 -1.344 1.00 95.44 89 GLN A O 1
ATOM 705 N N . PHE A 1 90 ? -3.139 -5.405 -2.307 1.00 95.25 90 PHE A N 1
ATOM 706 C CA . PHE A 1 90 ? -1.975 -4.660 -2.771 1.00 95.25 90 PHE A CA 1
ATOM 707 C C . PHE A 1 90 ? -2.134 -4.376 -4.261 1.00 95.25 90 PHE A C 1
ATOM 709 O O . PHE A 1 90 ? -2.255 -5.305 -5.063 1.00 95.25 90 PHE A O 1
ATOM 716 N N . ILE A 1 91 ? -2.194 -3.102 -4.635 1.00 97.12 91 ILE A N 1
ATOM 717 C CA . ILE A 1 91 ? -2.511 -2.660 -5.991 1.00 97.12 91 ILE A CA 1
ATOM 718 C C . ILE A 1 91 ? -1.382 -1.779 -6.512 1.00 97.12 91 ILE A C 1
ATOM 720 O O . ILE A 1 91 ? -1.087 -0.724 -5.957 1.00 97.12 91 ILE A O 1
ATOM 724 N N . THR A 1 92 ? -0.802 -2.189 -7.632 1.00 96.38 92 THR A N 1
ATOM 725 C CA . THR A 1 92 ? 0.060 -1.343 -8.455 1.00 96.38 92 THR A CA 1
ATOM 726 C C . THR A 1 92 ? -0.783 -0.787 -9.596 1.00 96.38 92 THR A C 1
ATOM 728 O O . THR A 1 92 ? -1.433 -1.554 -10.306 1.00 96.38 92 THR A O 1
ATOM 731 N N . SER A 1 93 ? -0.786 0.530 -9.783 1.00 96.00 93 SER A N 1
ATOM 732 C CA . SER A 1 93 ? -1.536 1.234 -10.826 1.00 96.00 93 SER A CA 1
ATOM 733 C C . SER A 1 93 ? -0.685 2.331 -11.479 1.00 96.00 93 SER A C 1
ATOM 735 O O . SER A 1 93 ? -1.052 3.506 -11.457 1.00 96.00 93 SER A O 1
ATOM 737 N N . GLY A 1 94 ? 0.456 1.960 -12.065 1.00 94.62 94 GLY A N 1
ATOM 738 C CA . GLY A 1 94 ? 1.416 2.912 -12.643 1.00 94.62 94 GLY A CA 1
ATOM 739 C C . GLY A 1 94 ? 1.259 3.216 -14.132 1.00 94.62 94 GLY A C 1
ATOM 740 O O . GLY A 1 94 ? 2.084 3.908 -14.719 1.00 94.62 94 GLY A O 1
ATOM 741 N N . GLY A 1 95 ? 0.199 2.731 -14.780 1.00 92.06 95 GLY A N 1
ATOM 742 C CA . GLY A 1 95 ? -0.061 2.940 -16.214 1.00 92.06 95 GLY A CA 1
ATOM 743 C C . GLY A 1 95 ? -0.519 4.354 -16.609 1.00 92.06 95 GLY A C 1
ATOM 744 O O . GLY A 1 95 ? -1.256 4.497 -17.578 1.00 92.06 95 GLY A O 1
ATOM 745 N N . GLY A 1 96 ? -0.146 5.395 -15.860 1.00 90.94 96 GLY A N 1
ATOM 746 C CA . GLY A 1 96 ? -0.713 6.747 -15.975 1.00 90.94 96 GLY A CA 1
ATOM 747 C C . GLY A 1 96 ? -0.263 7.579 -17.184 1.00 90.94 96 GLY A C 1
ATOM 748 O O . GLY A 1 96 ? -0.780 8.677 -17.370 1.00 90.94 96 GLY A O 1
ATOM 749 N N . GLY A 1 97 ? 0.679 7.093 -18.001 1.00 89.69 97 GLY A N 1
ATOM 750 C CA . GLY A 1 97 ? 1.117 7.791 -19.221 1.00 89.69 97 GLY A CA 1
ATOM 751 C C . GLY A 1 97 ? 2.601 7.661 -19.581 1.00 89.69 97 GLY A C 1
ATOM 752 O O . GLY A 1 97 ? 2.989 8.071 -20.672 1.00 89.69 97 GLY A O 1
ATOM 753 N N . ALA A 1 98 ? 3.429 7.085 -18.705 1.00 91.31 98 ALA A N 1
ATOM 754 C CA . ALA A 1 98 ? 4.808 6.719 -19.032 1.00 91.31 98 ALA A CA 1
ATOM 755 C C . ALA A 1 98 ? 4.878 5.408 -19.848 1.00 91.31 98 ALA A C 1
ATOM 757 O O . ALA A 1 98 ? 3.864 4.748 -20.086 1.00 91.31 98 ALA A O 1
ATOM 758 N N . PHE A 1 99 ? 6.077 5.029 -20.306 1.00 92.19 99 PHE A N 1
ATOM 759 C CA . PHE A 1 99 ? 6.277 3.795 -21.076 1.00 92.19 99 PHE A CA 1
ATOM 760 C C . PHE A 1 99 ? 5.926 2.559 -20.240 1.00 92.19 99 PHE A C 1
ATOM 762 O O . PHE A 1 99 ? 6.287 2.485 -19.072 1.00 92.19 99 PHE A O 1
ATOM 769 N N . LEU A 1 100 ? 5.261 1.569 -20.834 1.00 93.62 100 LEU A N 1
ATOM 770 C CA . LEU A 1 100 ? 4.831 0.384 -20.094 1.00 93.62 100 LEU A CA 1
ATOM 771 C C . LEU A 1 100 ? 5.988 -0.583 -19.824 1.00 93.62 100 LEU A C 1
ATOM 773 O O . LEU A 1 100 ? 6.794 -0.877 -20.709 1.00 93.62 100 LEU A O 1
ATOM 777 N N . HIS A 1 101 ? 6.009 -1.137 -18.616 1.00 92.12 101 HIS A N 1
ATOM 778 C CA . HIS A 1 101 ? 6.862 -2.267 -18.261 1.00 92.12 101 HIS A CA 1
ATOM 779 C C . HIS A 1 101 ? 6.123 -3.592 -18.505 1.00 92.12 101 HIS A C 1
ATOM 781 O O . HIS A 1 101 ? 4.919 -3.706 -18.282 1.00 92.12 101 HIS A O 1
ATOM 787 N N . GLY A 1 102 ? 6.845 -4.617 -18.968 1.00 91.81 102 GLY A N 1
ATOM 788 C CA . GLY A 1 102 ? 6.276 -5.955 -19.151 1.00 91.81 102 GLY A CA 1
ATOM 789 C C . GLY A 1 102 ? 5.944 -6.625 -17.814 1.00 91.81 102 GLY A C 1
ATOM 790 O O . GLY A 1 102 ? 6.663 -6.437 -16.839 1.00 91.81 102 GLY A O 1
ATOM 791 N N . THR A 1 103 ? 4.894 -7.448 -17.792 1.00 94.31 103 THR A N 1
ATOM 792 C CA . THR A 1 103 ? 4.372 -8.115 -16.581 1.00 94.31 103 THR A CA 1
ATOM 793 C C . THR A 1 103 ? 4.667 -9.617 -16.514 1.00 94.31 103 THR A C 1
ATOM 795 O O . THR A 1 103 ? 4.284 -10.279 -15.558 1.00 94.31 103 THR A O 1
ATOM 798 N N . HIS A 1 104 ? 5.367 -10.174 -17.504 1.00 93.81 104 HIS A N 1
ATOM 799 C CA . HIS A 1 104 ? 5.619 -11.618 -17.639 1.00 93.81 104 HIS A CA 1
ATOM 800 C C . HIS A 1 104 ? 6.464 -12.241 -16.509 1.00 93.81 104 HIS A C 1
ATOM 802 O O . HIS A 1 104 ? 6.531 -13.460 -16.407 1.00 93.81 104 HIS A O 1
ATOM 808 N N . TRP A 1 105 ? 7.134 -11.423 -15.696 1.00 89.75 105 TRP A N 1
ATOM 809 C CA . TRP A 1 105 ? 7.958 -11.850 -14.559 1.00 89.75 105 TRP A CA 1
ATOM 810 C C . TRP A 1 105 ? 7.224 -11.745 -13.214 1.00 89.75 105 TRP A C 1
ATOM 812 O O . TRP A 1 105 ? 7.767 -12.164 -12.190 1.00 89.75 105 TRP A O 1
ATOM 822 N N . LEU A 1 106 ? 6.012 -11.177 -13.196 1.00 92.44 106 LEU A N 1
ATOM 823 C CA . LEU A 1 106 ? 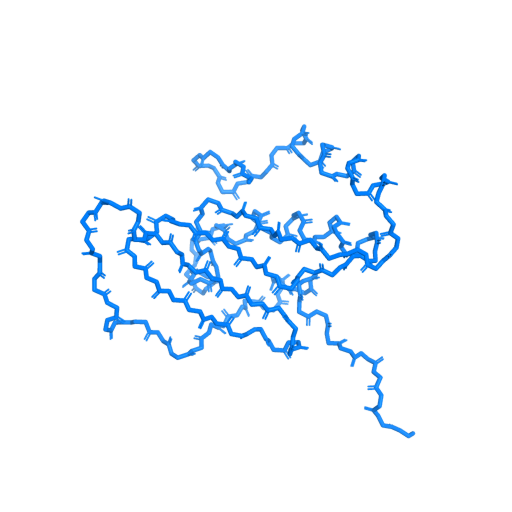5.217 -11.070 -11.980 1.00 92.44 106 LEU A CA 1
ATOM 824 C C . LEU A 1 106 ? 4.806 -12.463 -11.507 1.00 92.44 106 LEU A C 1
ATOM 826 O O . LEU A 1 106 ? 4.307 -13.280 -12.277 1.00 92.44 106 LEU A O 1
ATOM 830 N N . LYS A 1 107 ? 4.998 -12.717 -10.213 1.00 91.56 107 LYS A N 1
ATOM 831 C CA . LYS A 1 107 ? 4.470 -13.912 -9.554 1.00 91.56 107 LYS A CA 1
ATOM 832 C C . LYS A 1 107 ? 2.953 -13.787 -9.402 1.00 91.56 107 LYS A C 1
ATOM 834 O O . LYS A 1 107 ? 2.434 -12.674 -9.356 1.00 91.56 107 LYS A O 1
ATOM 839 N N . ASP A 1 108 ? 2.274 -14.917 -9.216 1.00 90.88 108 ASP A N 1
ATOM 840 C CA . ASP A 1 108 ? 0.832 -14.963 -8.921 1.00 90.88 108 ASP A CA 1
ATOM 841 C C . ASP A 1 108 ? 0.496 -14.479 -7.501 1.00 90.88 108 ASP A C 1
ATOM 843 O O . ASP A 1 108 ? -0.631 -14.072 -7.217 1.00 90.88 108 ASP A O 1
ATOM 847 N N . LYS A 1 109 ? 1.473 -14.546 -6.589 1.00 89.88 109 LYS A N 1
ATOM 848 C CA . LYS A 1 109 ? 1.334 -14.174 -5.180 1.00 89.88 109 LYS A CA 1
ATOM 849 C C . LYS A 1 109 ? 2.522 -13.346 -4.715 1.00 89.88 109 LYS A C 1
ATOM 851 O O . LYS A 1 109 ? 3.639 -13.516 -5.207 1.00 89.88 109 LYS A O 1
ATOM 856 N N . VAL A 1 110 ? 2.258 -12.488 -3.738 1.00 87.50 110 VAL A N 1
ATOM 857 C CA . VAL A 1 110 ? 3.281 -11.767 -2.978 1.00 87.50 110 VAL A CA 1
ATOM 858 C C . VAL A 1 110 ? 3.563 -12.524 -1.692 1.00 87.50 110 VAL A C 1
ATOM 860 O O . VAL A 1 110 ? 2.651 -13.062 -1.072 1.00 87.50 110 VAL A O 1
ATOM 863 N N . GLU A 1 111 ? 4.829 -12.566 -1.308 1.00 83.44 111 GLU A N 1
ATOM 864 C CA . GLU A 1 111 ? 5.283 -13.158 -0.054 1.00 83.44 111 GLU A CA 1
ATOM 865 C C . GLU A 1 111 ? 5.817 -12.014 0.803 1.00 83.44 111 GLU A C 1
ATOM 867 O O . GLU A 1 111 ? 6.834 -11.407 0.466 1.00 83.44 111 GLU A O 1
ATOM 872 N N . LEU A 1 112 ? 5.110 -11.667 1.877 1.00 79.50 112 LEU A N 1
ATOM 873 C CA . LEU A 1 112 ? 5.591 -10.661 2.822 1.00 79.50 112 LEU A CA 1
ATOM 874 C C . LEU A 1 112 ? 6.513 -11.335 3.842 1.00 79.50 112 LEU A C 1
ATOM 876 O O . LEU A 1 112 ? 6.234 -12.443 4.299 1.00 79.50 112 LEU A O 1
ATOM 880 N N . GLU A 1 113 ? 7.619 -10.680 4.192 1.00 73.06 113 GLU A N 1
ATOM 881 C CA . GLU A 1 113 ? 8.493 -11.152 5.270 1.00 73.06 113 GLU A CA 1
ATOM 882 C C . GLU A 1 113 ? 7.710 -11.177 6.592 1.00 73.06 113 GLU A C 1
ATOM 884 O O . GLU A 1 113 ? 7.061 -10.197 6.912 1.00 73.06 113 GLU A O 1
ATOM 889 N N . GLU A 1 114 ? 7.794 -12.237 7.404 1.00 66.38 114 GLU A N 1
ATOM 890 C CA . GLU A 1 114 ? 6.937 -12.415 8.598 1.00 66.38 114 GLU A CA 1
ATOM 891 C C . GLU A 1 114 ? 6.941 -11.249 9.602 1.00 66.38 114 GLU A C 1
ATOM 893 O O . GLU A 1 114 ? 5.977 -11.079 10.350 1.00 66.38 114 GLU A O 1
ATOM 898 N N . LYS A 1 115 ? 8.025 -10.467 9.667 1.00 63.44 115 LYS A N 1
ATOM 899 C CA . LYS A 1 115 ? 8.122 -9.281 10.536 1.00 63.44 115 LYS A CA 1
ATOM 900 C C . LYS A 1 115 ? 7.409 -8.063 9.957 1.00 63.44 115 LYS A C 1
ATOM 902 O O . LYS A 1 115 ? 6.977 -7.206 10.719 1.00 63.44 115 LYS A O 1
ATOM 907 N N . LEU A 1 116 ? 7.307 -7.994 8.636 1.00 60.16 116 LEU A N 1
ATOM 908 C CA . LEU A 1 116 ? 6.712 -6.904 7.886 1.00 60.16 116 LEU A CA 1
ATOM 909 C C . LEU A 1 116 ? 5.298 -7.296 7.442 1.00 60.16 116 LEU A C 1
ATOM 911 O O . LEU A 1 116 ? 5.051 -8.373 6.913 1.00 60.16 116 LEU A O 1
ATOM 915 N N . GLY A 1 117 ? 4.323 -6.417 7.633 1.00 61.31 117 GLY A N 1
ATOM 916 C CA . GLY A 1 117 ? 2.946 -6.687 7.233 1.00 61.31 117 GLY A CA 1
ATOM 917 C C . GLY A 1 117 ? 2.116 -7.406 8.292 1.00 61.31 117 GLY A C 1
ATOM 918 O O . GLY A 1 117 ? 0.948 -7.668 8.031 1.00 61.31 117 GLY A O 1
ATOM 919 N N . GLN A 1 118 ? 2.629 -7.644 9.505 1.00 68.56 118 GLN A N 1
ATOM 920 C CA . GLN A 1 118 ? 1.798 -8.106 10.631 1.00 68.56 118 GLN A CA 1
ATOM 921 C C . GLN A 1 118 ? 0.664 -7.123 10.942 1.00 68.56 118 GLN A C 1
ATOM 923 O O . GLN A 1 118 ? -0.453 -7.540 11.241 1.00 68.56 118 GLN A O 1
ATOM 928 N N . CYS A 1 119 ? 0.936 -5.820 10.826 1.00 69.69 119 CYS A N 1
ATOM 929 C CA . CYS A 1 119 ? -0.059 -4.773 11.051 1.00 69.69 119 CYS A CA 1
ATOM 930 C C . CYS A 1 119 ? -1.129 -4.733 9.950 1.00 69.69 119 CYS A C 1
ATOM 932 O O . CYS A 1 119 ? -2.258 -4.329 10.211 1.00 69.69 119 CYS A O 1
ATOM 934 N N . LEU A 1 120 ? -0.777 -5.158 8.732 1.00 68.00 120 LEU A N 1
ATOM 935 C CA . LEU A 1 120 ? -1.683 -5.206 7.581 1.00 68.00 120 LEU A CA 1
ATOM 936 C C . LEU A 1 120 ? -2.466 -6.519 7.521 1.00 68.00 120 LEU A C 1
ATOM 938 O O . LEU A 1 120 ? -3.652 -6.510 7.226 1.00 68.00 120 LEU A O 1
ATOM 942 N N . LEU A 1 121 ? -1.810 -7.642 7.815 1.00 70.94 121 LEU A N 1
ATOM 943 C CA . LEU A 1 121 ? -2.325 -8.991 7.598 1.00 70.94 121 LEU A CA 1
ATOM 944 C C . LEU A 1 121 ? -2.762 -9.698 8.886 1.00 70.94 121 LEU A C 1
ATOM 946 O O . LEU A 1 121 ? -2.807 -10.931 8.924 1.00 70.94 121 LEU A O 1
ATOM 950 N N . ALA A 1 122 ? -3.058 -8.955 9.956 1.00 58.06 122 ALA A N 1
ATOM 951 C CA . ALA A 1 122 ? -3.513 -9.538 11.212 1.00 58.06 122 ALA A CA 1
ATOM 952 C C . ALA A 1 122 ? -4.748 -10.424 10.958 1.00 58.06 122 ALA A C 1
ATOM 954 O O . ALA A 1 122 ? -5.856 -9.939 10.718 1.00 58.06 122 ALA A O 1
ATOM 955 N N . ARG A 1 123 ? -4.540 -11.750 10.981 1.00 50.47 123 ARG A N 1
ATOM 956 C CA . ARG A 1 123 ? -5.595 -12.747 10.774 1.00 50.47 123 ARG A CA 1
ATOM 957 C C . ARG A 1 123 ? -6.724 -12.473 11.761 1.00 50.47 123 ARG A C 1
ATOM 959 O O . ARG A 1 123 ? -6.461 -12.205 12.933 1.00 50.47 123 ARG A O 1
ATOM 966 N N . ARG A 1 124 ? -7.981 -12.616 11.323 1.00 41.84 124 ARG A N 1
ATOM 967 C CA . ARG A 1 124 ? -9.107 -12.764 12.255 1.00 41.84 124 ARG A CA 1
ATOM 968 C C . ARG A 1 124 ? -8.777 -13.918 13.207 1.00 41.84 124 ARG A C 1
ATOM 970 O O . ARG A 1 124 ? -8.895 -15.078 12.828 1.00 41.84 124 ARG A O 1
ATOM 977 N N . GLN A 1 125 ? -8.363 -13.621 14.437 1.00 35.88 125 GLN A N 1
ATOM 978 C CA . GLN A 1 125 ? -8.518 -14.576 15.525 1.00 35.88 125 GLN A CA 1
ATOM 979 C C . GLN A 1 125 ? -10.008 -14.602 15.857 1.00 35.88 125 GLN A C 1
ATOM 981 O O . GLN A 1 125 ? -10.519 -13.750 16.578 1.00 35.88 125 GLN A O 1
ATOM 986 N N . GLY A 1 126 ? -10.717 -15.538 15.238 1.00 39.88 126 GLY A N 1
ATOM 987 C CA . GLY A 1 126 ? -12.124 -15.792 15.490 1.00 39.88 126 GLY A CA 1
ATOM 988 C C . GLY A 1 126 ? -12.609 -16.952 14.633 1.00 39.88 126 GLY A C 1
ATOM 989 O O . GLY A 1 126 ? -12.606 -16.821 13.414 1.00 39.88 126 GLY A O 1
ATOM 990 N N . GLU A 1 127 ? -13.049 -18.016 15.320 1.00 33.31 127 GLU A N 1
ATOM 991 C CA . GLU A 1 127 ? -13.606 -19.302 14.844 1.00 33.31 127 GLU A CA 1
ATOM 992 C C . GLU A 1 127 ? -12.518 -20.385 14.666 1.00 33.31 127 GLU A C 1
ATOM 994 O O . GLU A 1 127 ? -11.670 -20.293 13.789 1.00 33.31 127 GLU A O 1
ATOM 999 N N . VAL A 1 128 ? -12.413 -21.393 15.548 1.00 32.69 128 VAL A N 1
ATOM 1000 C CA . VAL A 1 128 ? -13.433 -22.426 15.819 1.00 32.69 128 VAL A CA 1
ATOM 1001 C C . VAL A 1 128 ? -13.424 -22.889 17.294 1.00 32.69 128 VAL A C 1
ATOM 1003 O O . VAL A 1 128 ? -12.354 -23.179 17.818 1.00 32.69 128 VAL A O 1
ATOM 1006 N N . ALA A 1 129 ? -14.638 -22.961 17.866 1.00 33.69 129 ALA A N 1
ATOM 1007 C CA . ALA A 1 129 ? -15.158 -23.746 19.009 1.00 33.69 129 ALA A CA 1
ATOM 1008 C C . ALA A 1 129 ? -14.305 -23.955 20.277 1.00 33.69 129 ALA A C 1
ATOM 1010 O O . ALA A 1 129 ? -13.319 -24.720 20.238 1.00 33.69 129 ALA A O 1
#